Protein AF-A0A7J3Z514-F1 (afdb_monomer)

Structure (mmCIF, N/CA/C/O backbone):
data_AF-A0A7J3Z514-F1
#
_entry.id   AF-A0A7J3Z514-F1
#
loop_
_atom_site.group_PDB
_atom_site.id
_atom_site.type_symbol
_atom_site.label_atom_id
_atom_site.label_alt_id
_atom_site.label_comp_id
_atom_site.label_asym_id
_atom_site.label_entity_id
_atom_site.label_seq_id
_atom_site.pdbx_PDB_ins_code
_atom_site.Cartn_x
_atom_site.Cartn_y
_atom_site.Cartn_z
_atom_site.occupancy
_atom_site.B_iso_or_equiv
_atom_site.auth_seq_id
_atom_site.auth_comp_id
_atom_site.auth_asym_id
_atom_site.auth_atom_id
_atom_site.pdbx_PDB_model_num
ATOM 1 N N . MET A 1 1 ? -26.213 1.039 21.323 1.00 56.75 1 MET A N 1
ATOM 2 C CA . MET A 1 1 ? -24.793 1.059 20.890 1.00 56.75 1 MET A CA 1
ATOM 3 C C . MET A 1 1 ? -24.415 2.491 20.568 1.00 56.75 1 MET A C 1
ATOM 5 O O . MET A 1 1 ? -25.075 3.078 19.717 1.00 56.75 1 MET A O 1
ATOM 9 N N . SER A 1 2 ? -23.425 3.067 21.258 1.00 74.50 2 SER A N 1
ATOM 10 C CA . SER A 1 2 ? -22.964 4.430 20.958 1.00 74.50 2 SER A CA 1
ATOM 11 C C . SER A 1 2 ? -22.388 4.491 19.535 1.00 74.50 2 SER A C 1
ATOM 13 O O . SER A 1 2 ? -21.860 3.494 19.031 1.00 74.50 2 SER A O 1
ATOM 15 N N . ALA A 1 3 ? -22.495 5.644 18.870 1.00 78.12 3 ALA A N 1
ATOM 16 C CA . ALA A 1 3 ? -21.947 5.850 17.524 1.00 78.12 3 ALA A CA 1
ATOM 17 C C . ALA A 1 3 ? -20.447 5.493 17.438 1.00 78.12 3 ALA A C 1
ATOM 19 O O . ALA A 1 3 ? -19.983 4.971 16.425 1.00 78.12 3 ALA A O 1
ATOM 20 N N . LEU A 1 4 ? -19.723 5.671 18.547 1.00 77.56 4 LEU A N 1
ATOM 21 C CA . LEU A 1 4 ? -18.304 5.356 18.689 1.00 77.56 4 LEU A CA 1
ATOM 22 C C . LEU A 1 4 ? -18.007 3.854 18.523 1.00 77.56 4 LEU A C 1
ATOM 24 O O . LEU A 1 4 ? -17.039 3.484 17.863 1.00 77.56 4 LEU A O 1
ATOM 28 N N . ALA A 1 5 ? -18.868 2.980 19.055 1.00 77.81 5 ALA A N 1
ATOM 29 C CA . ALA A 1 5 ? -18.700 1.528 18.953 1.00 77.81 5 ALA A CA 1
ATOM 30 C C . ALA A 1 5 ? -18.945 1.009 17.525 1.00 77.81 5 ALA A C 1
ATOM 32 O O . ALA A 1 5 ? -18.249 0.111 17.055 1.00 77.81 5 ALA A O 1
ATOM 33 N N . LYS A 1 6 ? -19.909 1.599 16.799 1.00 80.62 6 LYS A N 1
ATOM 34 C CA . LYS A 1 6 ? -20.108 1.301 15.368 1.00 80.62 6 LYS A CA 1
ATOM 35 C C . LYS A 1 6 ? -18.895 1.732 14.542 1.00 80.62 6 LYS A C 1
ATOM 37 O O . LYS A 1 6 ? -18.468 0.980 13.670 1.00 80.62 6 LYS A O 1
ATOM 42 N N . PHE A 1 7 ? -18.334 2.903 14.839 1.00 83.19 7 PHE A N 1
ATOM 43 C CA . PHE A 1 7 ? -17.165 3.430 14.138 1.00 83.19 7 PHE A CA 1
ATOM 44 C C . PHE A 1 7 ? -15.907 2.576 14.360 1.00 83.19 7 PHE A C 1
ATOM 46 O O . PHE A 1 7 ? -15.257 2.203 13.387 1.00 83.19 7 PHE A O 1
ATOM 53 N N . ARG A 1 8 ? -15.597 2.183 15.607 1.00 81.44 8 ARG A N 1
ATOM 54 C CA . ARG A 1 8 ? -14.450 1.295 15.898 1.00 81.44 8 ARG A CA 1
ATOM 55 C C . ARG A 1 8 ? -14.581 -0.059 15.202 1.00 81.44 8 ARG A C 1
ATOM 57 O O . ARG A 1 8 ? -13.631 -0.519 14.570 1.00 81.44 8 ARG A O 1
ATOM 64 N N . ARG A 1 9 ? -15.778 -0.656 15.235 1.00 81.44 9 ARG A N 1
ATOM 65 C CA . ARG A 1 9 ? -16.053 -1.930 14.559 1.00 81.44 9 ARG A CA 1
ATOM 66 C C . ARG A 1 9 ? -15.913 -1.814 13.037 1.00 81.44 9 ARG A C 1
ATOM 68 O O . ARG A 1 9 ? -15.388 -2.730 12.418 1.00 81.44 9 ARG A O 1
ATOM 75 N N . ALA A 1 10 ? -16.317 -0.692 12.437 1.00 84.12 10 ALA A N 1
ATOM 76 C CA . ALA A 1 10 ? -16.072 -0.428 11.018 1.00 84.12 10 ALA A CA 1
ATOM 77 C C . ALA A 1 10 ? -14.567 -0.301 10.713 1.00 84.12 10 ALA A C 1
ATOM 79 O O . ALA A 1 10 ? -14.087 -0.945 9.783 1.00 84.12 10 ALA A O 1
ATOM 80 N N . LEU A 1 11 ? -13.810 0.453 11.523 1.00 85.62 11 LEU A N 1
ATOM 81 C CA . LEU A 1 11 ? -12.355 0.606 11.368 1.00 85.62 11 LEU A CA 1
ATOM 82 C C . LEU A 1 11 ? -11.615 -0.736 11.391 1.00 85.62 11 LEU A C 1
ATOM 84 O O . LEU A 1 11 ? -10.699 -0.941 10.597 1.00 85.62 11 LEU A O 1
ATOM 88 N N . MET A 1 12 ? -12.027 -1.644 12.279 1.00 86.50 12 MET A N 1
ATOM 89 C CA . MET A 1 12 ? -11.417 -2.966 12.436 1.00 86.50 12 MET A CA 1
ATOM 90 C C . MET A 1 12 ? -11.456 -3.799 11.147 1.00 86.50 12 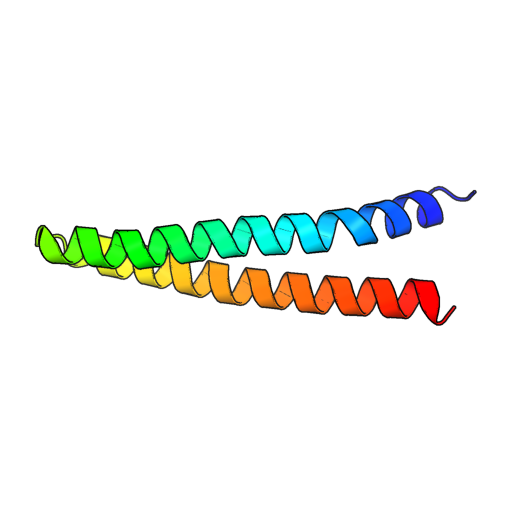MET A C 1
ATOM 92 O O . MET A 1 12 ? -10.512 -4.535 10.878 1.00 86.50 12 MET A O 1
ATOM 96 N N . TYR A 1 13 ? -12.509 -3.664 10.336 1.00 86.81 13 TYR A N 1
ATOM 97 C CA . TYR A 1 13 ? -12.607 -4.351 9.043 1.00 86.81 13 TYR A CA 1
ATOM 98 C C . TYR A 1 13 ? -12.053 -3.522 7.883 1.00 86.81 13 TYR A C 1
ATOM 100 O O . TYR A 1 13 ? -11.508 -4.084 6.936 1.00 86.81 13 TYR A O 1
ATOM 108 N N . LEU A 1 14 ? -12.163 -2.194 7.944 1.00 91.25 14 LEU A N 1
ATOM 109 C CA . LEU A 1 14 ? -11.784 -1.321 6.834 1.00 91.25 14 LEU A CA 1
ATOM 110 C C . LEU A 1 14 ? -10.261 -1.155 6.709 1.00 91.25 14 LEU A C 1
ATOM 112 O O . LEU A 1 14 ? -9.736 -1.157 5.599 1.00 91.25 14 LEU A O 1
ATOM 116 N N . LEU A 1 15 ? -9.544 -1.055 7.835 1.00 91.00 15 LEU A N 1
ATOM 117 C CA . LEU A 1 15 ? -8.089 -0.857 7.853 1.00 91.00 15 LEU A CA 1
ATOM 118 C C . LEU A 1 15 ? -7.300 -2.022 7.219 1.00 91.00 15 LEU A C 1
ATOM 120 O O . LEU A 1 15 ? -6.442 -1.740 6.382 1.00 91.00 15 LEU A O 1
ATOM 124 N N . PRO A 1 16 ? -7.566 -3.309 7.535 1.00 91.62 16 PRO A N 1
ATOM 125 C CA . PRO A 1 16 ? -6.876 -4.428 6.889 1.00 91.62 16 PRO A CA 1
ATOM 126 C C . PRO A 1 16 ? -7.146 -4.491 5.386 1.00 91.62 16 PRO A C 1
ATOM 128 O O . PRO A 1 16 ? -6.222 -4.676 4.600 1.00 91.62 16 PRO A O 1
ATOM 131 N N . VAL A 1 17 ? -8.405 -4.296 4.977 1.00 94.12 17 VAL A N 1
ATOM 132 C CA . VAL A 1 17 ? -8.793 -4.321 3.559 1.00 94.12 17 VAL A CA 1
ATOM 133 C C . VAL A 1 17 ? -8.078 -3.211 2.794 1.00 94.12 17 VAL A C 1
ATOM 135 O O . VAL A 1 17 ? -7.514 -3.455 1.729 1.00 94.12 17 VAL A O 1
ATOM 138 N N . PHE A 1 18 ? -8.035 -2.007 3.364 1.00 94.44 18 PHE A N 1
ATOM 139 C CA . PHE A 1 18 ? -7.331 -0.882 2.766 1.00 94.44 18 PHE A CA 1
ATOM 140 C C . PHE A 1 18 ? -5.813 -1.113 2.714 1.00 94.44 18 PHE A C 1
ATOM 142 O O . PHE A 1 18 ? -5.196 -0.861 1.683 1.00 94.44 18 PHE A O 1
ATOM 149 N N . SER A 1 19 ? -5.213 -1.667 3.774 1.00 94.75 19 SER A N 1
ATOM 150 C CA . SER A 1 19 ? -3.795 -2.054 3.789 1.00 94.75 19 SER A CA 1
ATOM 151 C C . SER A 1 19 ? -3.462 -3.029 2.656 1.00 94.75 19 SER A C 1
ATOM 153 O O . SER A 1 19 ? -2.521 -2.786 1.903 1.00 94.75 19 SER A O 1
ATOM 155 N N . ILE A 1 20 ? -4.267 -4.080 2.475 1.00 96.44 20 ILE A N 1
ATOM 156 C CA . ILE A 1 20 ? -4.067 -5.072 1.411 1.00 96.44 20 ILE A CA 1
ATOM 157 C C . ILE A 1 20 ? -4.217 -4.428 0.027 1.00 96.44 20 ILE A C 1
ATOM 159 O O . ILE A 1 20 ? -3.395 -4.677 -0.851 1.00 96.44 20 ILE A O 1
ATOM 163 N N . ALA A 1 21 ? -5.217 -3.567 -0.175 1.00 97.06 21 ALA A N 1
ATOM 164 C CA . ALA A 1 21 ? -5.400 -2.868 -1.446 1.00 97.06 21 ALA A CA 1
ATOM 165 C C . ALA A 1 21 ? -4.183 -1.992 -1.802 1.00 97.06 21 ALA A C 1
ATOM 167 O O . ALA A 1 21 ? -3.684 -2.044 -2.928 1.00 97.06 21 ALA A O 1
ATOM 168 N N . VAL A 1 22 ? -3.661 -1.235 -0.830 1.00 97.19 22 VAL A N 1
ATOM 169 C CA . VAL A 1 22 ? -2.456 -0.410 -1.013 1.00 97.19 22 VAL A CA 1
ATOM 170 C C . VAL A 1 22 ? -1.222 -1.282 -1.253 1.00 97.19 22 VAL A C 1
ATOM 172 O O . VAL A 1 22 ? -0.395 -0.942 -2.097 1.00 97.19 22 VAL A O 1
ATOM 175 N N . LEU A 1 23 ? -1.110 -2.427 -0.574 1.00 97.75 23 LEU A N 1
ATOM 176 C CA . LEU A 1 23 ? -0.025 -3.386 -0.782 1.00 97.75 23 LEU A CA 1
ATOM 177 C C . LEU A 1 23 ? -0.020 -3.916 -2.223 1.00 97.75 23 LEU A C 1
ATOM 179 O O . LEU A 1 23 ? 1.018 -3.887 -2.881 1.00 97.75 23 LEU A O 1
ATOM 183 N N . VAL A 1 24 ? -1.176 -4.339 -2.741 1.00 98.12 24 VAL A N 1
ATOM 184 C CA . VAL A 1 24 ? -1.308 -4.821 -4.126 1.00 98.12 24 VAL A CA 1
ATOM 185 C C . VAL A 1 24 ? -0.939 -3.725 -5.124 1.00 98.12 24 VAL A C 1
ATOM 187 O O . VAL A 1 24 ? -0.177 -3.975 -6.058 1.00 98.12 24 VAL A O 1
ATOM 190 N N . LEU A 1 25 ? -1.411 -2.495 -4.903 1.00 97.69 25 LEU A N 1
ATOM 191 C CA . LEU A 1 25 ? -1.064 -1.356 -5.753 1.00 97.69 25 LEU A CA 1
ATOM 192 C C . LEU A 1 25 ? 0.442 -1.049 -5.718 1.00 97.69 25 LEU A C 1
ATOM 194 O O . LEU A 1 25 ? 1.042 -0.770 -6.756 1.00 97.69 25 LEU A O 1
ATOM 198 N N . SER A 1 26 ? 1.065 -1.142 -4.540 1.00 97.81 26 SER A N 1
ATOM 199 C CA . SER A 1 26 ? 2.508 -0.948 -4.383 1.00 97.81 26 SER A CA 1
ATOM 200 C C . SER A 1 26 ? 3.311 -1.992 -5.162 1.00 97.81 26 SER A C 1
ATOM 202 O O . SER A 1 26 ? 4.228 -1.636 -5.901 1.00 97.81 26 SER A O 1
ATOM 204 N N . ALA A 1 27 ? 2.912 -3.266 -5.084 1.00 97.75 27 ALA A N 1
ATOM 205 C CA . ALA A 1 27 ? 3.547 -4.356 -5.814 1.00 97.75 27 ALA A CA 1
ATOM 206 C C . ALA A 1 27 ? 3.397 -4.172 -7.329 1.00 97.75 27 ALA A C 1
ATOM 208 O O . ALA A 1 27 ? 4.367 -4.329 -8.068 1.00 97.75 27 ALA A O 1
ATOM 209 N N . TYR A 1 28 ? 2.210 -3.766 -7.788 1.00 98.00 28 TYR A N 1
ATOM 210 C CA . TYR A 1 28 ? 1.974 -3.450 -9.193 1.00 98.00 28 TYR A CA 1
ATOM 211 C C . TYR A 1 28 ? 2.913 -2.347 -9.704 1.00 98.00 28 TYR A C 1
ATOM 213 O O . TYR A 1 28 ? 3.526 -2.514 -10.755 1.00 98.00 28 TYR A O 1
ATOM 221 N N . LEU A 1 29 ? 3.082 -1.246 -8.962 1.00 96.81 29 LEU A N 1
ATOM 222 C CA . LEU A 1 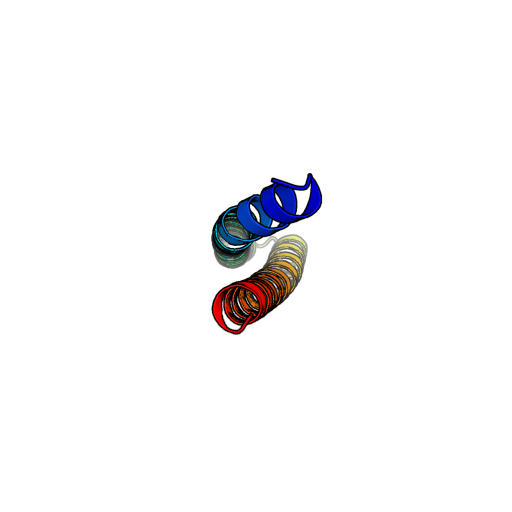29 ? 3.988 -0.160 -9.362 1.00 96.81 29 LEU A CA 1
ATOM 223 C C . LEU A 1 29 ? 5.459 -0.586 -9.385 1.00 96.81 29 LEU A C 1
ATOM 225 O O . LEU A 1 29 ? 6.193 -0.185 -10.287 1.00 96.81 29 LEU A O 1
ATOM 229 N N . LEU A 1 30 ? 5.885 -1.417 -8.432 1.00 97.31 30 LEU A N 1
ATOM 230 C CA . LEU A 1 30 ? 7.243 -1.963 -8.409 1.00 97.31 30 LEU A CA 1
ATOM 231 C C . LEU A 1 30 ? 7.503 -2.876 -9.617 1.00 97.31 30 LEU A C 1
ATOM 233 O O . LEU A 1 30 ? 8.555 -2.777 -10.243 1.00 97.31 30 LEU A O 1
ATOM 237 N N . LEU A 1 31 ? 6.533 -3.709 -10.000 1.00 97.69 31 LEU A N 1
ATOM 238 C CA . LEU A 1 31 ? 6.625 -4.522 -11.217 1.00 97.69 31 LEU A CA 1
ATOM 239 C C . LEU A 1 31 ? 6.599 -3.654 -12.482 1.00 97.69 31 LEU A C 1
ATOM 241 O O . LEU A 1 31 ? 7.395 -3.863 -13.397 1.00 97.69 31 LEU A O 1
ATOM 245 N N . ALA A 1 32 ? 5.739 -2.634 -12.521 1.00 95.88 32 ALA A N 1
ATOM 246 C CA . ALA A 1 32 ? 5.682 -1.686 -13.629 1.00 95.88 32 ALA A CA 1
ATOM 247 C C . ALA A 1 32 ? 7.002 -0.916 -13.792 1.00 95.88 32 ALA A C 1
ATOM 249 O O . ALA A 1 32 ? 7.422 -0.671 -14.920 1.00 95.88 32 ALA A O 1
ATOM 250 N N . SER A 1 33 ? 7.693 -0.587 -12.692 1.00 96.75 33 SER A N 1
ATOM 251 C CA . SER A 1 33 ? 9.028 0.021 -12.728 1.00 96.75 33 SER A CA 1
ATOM 252 C C . SER A 1 33 ? 10.017 -0.818 -13.537 1.00 96.75 33 SER A C 1
ATOM 254 O O . SER A 1 33 ? 10.755 -0.270 -14.356 1.00 96.75 33 SER A O 1
ATOM 256 N N . ILE A 1 34 ? 10.010 -2.141 -13.358 1.00 96.06 34 ILE A N 1
ATOM 257 C CA . ILE A 1 34 ? 10.878 -3.050 -14.120 1.00 96.06 34 ILE A CA 1
ATOM 258 C C . ILE A 1 34 ? 10.534 -2.963 -15.613 1.00 96.06 34 ILE A C 1
ATOM 260 O O . ILE A 1 34 ? 11.417 -2.721 -16.433 1.00 96.06 34 ILE A O 1
ATOM 264 N N . GLY A 1 35 ? 9.246 -3.027 -15.962 1.00 95.00 35 GLY A N 1
ATOM 265 C CA . GLY A 1 35 ? 8.800 -2.907 -17.355 1.00 95.00 35 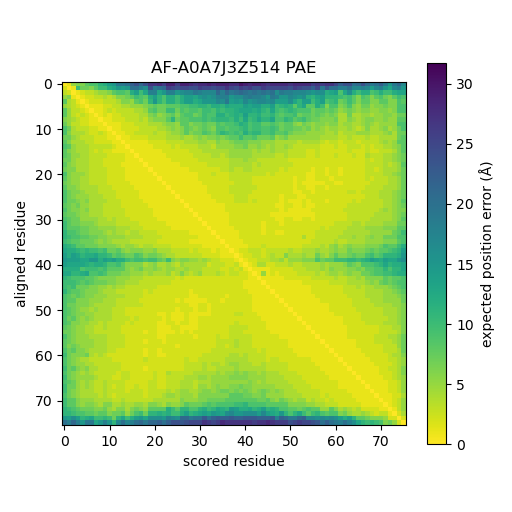GLY A CA 1
ATOM 266 C C . GLY A 1 35 ? 9.120 -1.550 -18.001 1.00 95.00 35 GLY A C 1
ATOM 267 O O . GLY A 1 35 ? 9.427 -1.483 -19.191 1.00 95.00 35 GLY A O 1
ATOM 268 N N . TYR A 1 36 ? 9.092 -0.448 -17.243 1.00 95.44 36 TYR A N 1
ATOM 269 C CA . TYR A 1 36 ? 9.537 0.858 -17.745 1.00 95.44 36 TYR A CA 1
ATOM 270 C C . TYR A 1 36 ? 11.045 0.889 -18.011 1.00 95.44 36 TYR A C 1
ATOM 272 O O . TYR A 1 36 ? 11.478 1.496 -18.992 1.00 95.44 36 TYR A O 1
ATOM 280 N N . MET A 1 37 ? 11.836 0.208 -17.180 1.00 96.00 37 MET A N 1
ATOM 281 C CA . MET A 1 37 ? 13.284 0.108 -17.350 1.00 96.00 37 MET A CA 1
ATOM 282 C C . MET A 1 37 ? 13.652 -0.701 -18.602 1.00 96.00 37 MET A C 1
ATOM 284 O O . MET A 1 37 ? 14.515 -0.272 -19.363 1.00 96.00 37 MET A O 1
ATOM 288 N N . GLU A 1 38 ? 12.941 -1.799 -18.874 1.00 94.44 38 GLU A N 1
ATOM 289 C CA . GLU A 1 38 ? 13.104 -2.596 -20.103 1.00 94.44 38 GLU A CA 1
ATOM 290 C C . GLU A 1 38 ? 12.828 -1.785 -21.378 1.00 94.44 38 GLU A C 1
ATOM 292 O O . GLU A 1 38 ? 13.448 -2.010 -22.415 1.00 94.44 38 GLU A O 1
ATOM 297 N N . ARG A 1 39 ? 11.927 -0.800 -21.302 1.00 94.25 39 ARG A N 1
ATOM 298 C CA . ARG A 1 39 ? 11.576 0.097 -22.416 1.00 94.25 39 ARG A CA 1
ATOM 299 C C . ARG A 1 39 ? 12.488 1.324 -22.528 1.00 94.25 39 ARG A C 1
ATOM 301 O O . ARG A 1 39 ? 12.197 2.223 -23.312 1.00 94.25 39 ARG A O 1
ATOM 308 N N . GLY A 1 40 ? 13.561 1.396 -21.736 1.00 92.31 40 GLY A N 1
ATOM 309 C CA . GLY A 1 40 ? 14.501 2.521 -21.729 1.00 92.31 40 GLY A CA 1
ATOM 310 C C . GLY A 1 40 ? 13.977 3.791 -21.045 1.00 92.31 40 GLY A C 1
ATOM 311 O O . GLY A 1 40 ? 14.613 4.841 -21.125 1.00 92.31 40 GLY A O 1
ATOM 312 N N . LEU A 1 41 ? 12.841 3.722 -20.343 1.00 93.69 41 LEU A N 1
ATOM 313 C CA . LEU A 1 41 ? 12.230 4.862 -19.656 1.00 93.69 41 LEU A CA 1
ATOM 314 C C . LEU A 1 41 ? 12.700 4.940 -18.191 1.00 93.69 41 LEU A C 1
ATOM 316 O O . LEU A 1 41 ? 11.947 4.684 -17.248 1.00 93.69 41 LEU A O 1
ATOM 320 N N . VAL A 1 42 ? 13.968 5.316 -18.001 1.00 92.94 42 VAL A N 1
ATOM 321 C CA . VAL A 1 42 ? 14.648 5.308 -16.687 1.00 92.94 42 VAL A CA 1
ATOM 322 C C . VAL A 1 42 ? 14.013 6.273 -15.675 1.00 92.94 42 VAL A C 1
ATOM 324 O O . VAL A 1 42 ? 13.880 5.956 -14.497 1.00 92.94 42 VAL A O 1
ATOM 327 N N . GLY A 1 43 ? 13.578 7.458 -16.112 1.00 94.56 43 GLY A N 1
ATOM 328 C CA . GLY A 1 43 ? 12.939 8.424 -15.209 1.00 94.56 43 GLY A CA 1
ATOM 329 C C . GLY A 1 43 ? 11.606 7.910 -14.656 1.00 94.56 43 GLY A C 1
ATOM 330 O O . GLY A 1 43 ? 11.344 7.994 -13.458 1.00 94.56 43 GLY A O 1
ATOM 331 N N . THR A 1 44 ? 10.773 7.320 -15.516 1.00 94.12 44 THR A N 1
ATOM 332 C CA . THR A 1 44 ? 9.475 6.772 -15.099 1.00 94.12 44 THR A CA 1
ATOM 333 C C . THR A 1 44 ? 9.616 5.500 -14.277 1.00 94.12 44 THR A C 1
ATOM 335 O O . THR A 1 44 ? 8.801 5.293 -13.382 1.00 94.12 44 THR A O 1
ATOM 338 N N . SER A 1 45 ? 10.637 4.668 -14.530 1.00 95.44 45 SER A N 1
ATOM 339 C CA . SER A 1 45 ? 10.899 3.501 -13.681 1.00 95.44 45 SER A CA 1
ATOM 340 C C . SER A 1 45 ? 11.263 3.937 -12.265 1.00 95.44 45 SER A C 1
ATOM 342 O O . SER A 1 45 ? 10.634 3.492 -11.311 1.00 95.44 45 SER A O 1
ATOM 344 N N . LEU A 1 46 ? 12.181 4.898 -12.121 1.00 96.88 46 LEU A N 1
ATOM 345 C CA . LEU A 1 46 ? 12.555 5.447 -10.818 1.00 96.88 46 LEU A CA 1
ATOM 346 C C . LEU A 1 46 ? 11.353 6.045 -10.080 1.00 96.88 46 LEU A C 1
ATOM 348 O O . LEU A 1 46 ? 11.151 5.748 -8.905 1.00 96.88 46 LEU A O 1
ATOM 352 N N . LEU A 1 47 ? 10.522 6.838 -10.763 1.00 97.38 47 LEU A N 1
ATOM 353 C CA . LEU A 1 47 ? 9.307 7.394 -1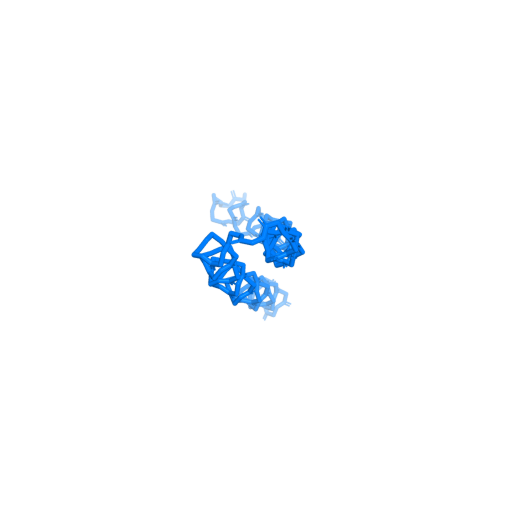0.162 1.00 97.38 47 LEU A CA 1
ATOM 354 C C . LEU A 1 47 ? 8.330 6.297 -9.721 1.00 97.38 47 LEU A C 1
ATOM 356 O O . LEU A 1 47 ? 7.842 6.335 -8.592 1.00 97.38 47 LEU A O 1
ATOM 360 N N . ALA A 1 48 ? 8.072 5.300 -10.570 1.00 96.81 48 ALA A N 1
ATOM 361 C CA . ALA A 1 48 ? 7.199 4.179 -10.232 1.00 96.81 48 ALA A CA 1
ATOM 362 C C . ALA A 1 48 ? 7.737 3.378 -9.036 1.00 96.81 48 ALA A C 1
ATOM 364 O O . ALA A 1 48 ? 6.967 3.034 -8.140 1.00 96.81 48 ALA A O 1
ATOM 365 N N . ALA A 1 49 ? 9.052 3.149 -8.972 1.00 97.25 49 ALA A N 1
ATOM 366 C CA . ALA A 1 49 ? 9.693 2.485 -7.846 1.00 97.25 49 ALA A CA 1
ATOM 367 C C . ALA A 1 49 ? 9.555 3.289 -6.548 1.00 97.25 49 ALA A C 1
ATOM 369 O O . ALA A 1 49 ? 9.159 2.731 -5.529 1.00 97.25 49 ALA A O 1
ATOM 370 N N . LEU A 1 50 ? 9.833 4.597 -6.578 1.00 97.94 50 LEU A N 1
ATOM 371 C CA . LEU A 1 50 ? 9.732 5.468 -5.402 1.00 97.94 50 LEU A CA 1
ATOM 372 C C . LEU A 1 50 ? 8.302 5.527 -4.858 1.00 97.94 50 LEU A C 1
ATOM 374 O O . LEU A 1 50 ? 8.094 5.377 -3.653 1.00 97.94 50 LEU A O 1
ATOM 378 N N . ILE A 1 51 ? 7.313 5.689 -5.740 1.00 97.56 51 ILE A N 1
ATOM 379 C CA . ILE A 1 51 ? 5.899 5.679 -5.348 1.00 97.56 51 ILE A CA 1
ATOM 380 C C . ILE A 1 51 ? 5.518 4.294 -4.812 1.00 97.56 51 ILE A C 1
ATOM 382 O O . ILE A 1 51 ? 4.885 4.200 -3.762 1.00 97.56 51 ILE A O 1
ATOM 386 N N . GLY A 1 52 ? 5.944 3.222 -5.484 1.00 97.38 52 GLY A N 1
ATOM 387 C CA . GLY A 1 52 ? 5.739 1.847 -5.035 1.00 97.38 52 GLY A CA 1
ATOM 388 C C . GLY A 1 52 ? 6.286 1.610 -3.625 1.00 97.38 52 GLY A C 1
ATOM 389 O O . GLY A 1 52 ? 5.556 1.141 -2.759 1.00 97.38 52 GLY A O 1
ATOM 390 N N . PHE A 1 53 ? 7.524 2.015 -3.341 1.00 97.75 53 PHE A N 1
ATOM 391 C CA . PHE A 1 53 ? 8.119 1.896 -2.006 1.00 97.75 53 PHE A CA 1
ATOM 392 C C . PHE A 1 53 ? 7.404 2.742 -0.947 1.00 97.75 53 PHE A C 1
ATOM 394 O O . PHE A 1 53 ? 7.188 2.268 0.171 1.00 97.75 53 PHE A O 1
ATOM 401 N N . ALA A 1 54 ? 6.998 3.969 -1.282 1.00 97.81 54 ALA A N 1
ATOM 402 C CA . ALA A 1 54 ? 6.233 4.814 -0.368 1.00 97.81 54 ALA A CA 1
ATOM 403 C C . ALA A 1 54 ? 4.876 4.177 -0.014 1.00 97.81 54 ALA A C 1
ATOM 405 O O . ALA A 1 54 ? 4.495 4.122 1.160 1.00 97.81 54 ALA A O 1
ATOM 406 N N . LEU A 1 55 ? 4.169 3.631 -1.009 1.00 97.56 55 LEU A N 1
ATOM 407 C CA . LEU A 1 55 ? 2.912 2.914 -0.797 1.00 97.56 55 LEU A CA 1
ATOM 408 C C . LEU A 1 55 ? 3.114 1.613 -0.018 1.00 97.56 55 LEU A C 1
ATOM 410 O O . LEU A 1 55 ? 2.315 1.314 0.864 1.00 97.56 55 LEU A O 1
ATOM 414 N N . LEU A 1 56 ? 4.196 0.876 -0.274 1.00 97.62 56 LEU A N 1
ATOM 415 C CA . LEU A 1 56 ? 4.535 -0.330 0.478 1.00 97.62 56 LEU A CA 1
ATOM 416 C C . LE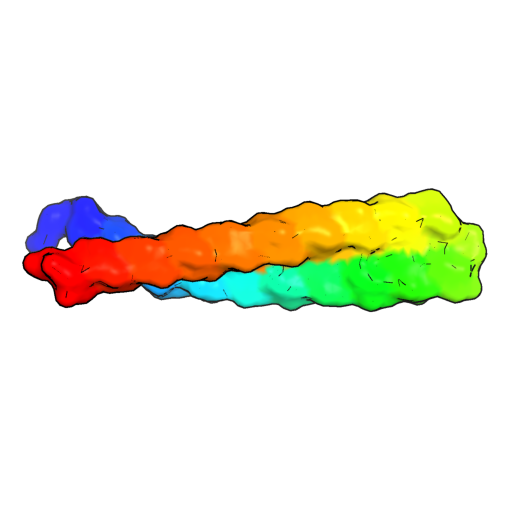U A 1 56 ? 4.718 0.004 1.964 1.00 97.62 56 LEU A C 1
ATOM 418 O O . LEU A 1 56 ? 4.053 -0.591 2.811 1.00 97.62 56 LEU A O 1
ATOM 422 N N . SER A 1 57 ? 5.535 1.013 2.278 1.00 97.69 57 SER A N 1
ATOM 423 C CA . SER A 1 57 ? 5.719 1.509 3.649 1.00 97.69 57 SER A CA 1
ATOM 424 C C . SER A 1 57 ? 4.386 1.917 4.293 1.00 97.69 57 SER A C 1
ATOM 426 O O . SER A 1 57 ? 4.061 1.499 5.408 1.00 97.69 57 SER A O 1
ATOM 428 N N . THR A 1 58 ? 3.554 2.647 3.545 1.00 96.31 58 THR A N 1
ATOM 429 C CA . THR A 1 58 ? 2.219 3.073 3.988 1.00 96.31 58 THR A CA 1
ATOM 430 C C . THR A 1 58 ? 1.309 1.878 4.290 1.00 96.31 58 THR A C 1
ATOM 432 O O . THR A 1 58 ? 0.647 1.857 5.327 1.00 96.31 58 THR A O 1
ATOM 435 N N . SER A 1 59 ? 1.303 0.849 3.437 1.00 96.69 59 SER A N 1
ATOM 436 C CA . SER A 1 59 ? 0.480 -0.352 3.626 1.00 96.69 59 SER A CA 1
ATOM 437 C C . SER A 1 59 ? 0.828 -1.090 4.921 1.00 96.69 59 SER A C 1
ATOM 439 O O . SER A 1 59 ? -0.073 -1.469 5.675 1.00 96.69 59 SER A O 1
ATOM 441 N N . LEU A 1 60 ? 2.123 -1.218 5.227 1.00 96.06 60 LEU A N 1
ATOM 442 C CA . LEU A 1 60 ? 2.619 -1.861 6.443 1.00 96.06 60 LEU A CA 1
ATOM 443 C C . LEU A 1 60 ? 2.279 -1.037 7.688 1.00 96.06 60 LEU A C 1
ATOM 445 O O . LEU A 1 60 ? 1.911 -1.594 8.724 1.00 96.06 60 LEU A O 1
ATOM 449 N N . TYR A 1 61 ? 2.339 0.292 7.582 1.00 96.25 61 TYR A N 1
ATOM 450 C CA . TYR A 1 61 ? 1.920 1.183 8.659 1.00 96.25 61 TYR A CA 1
ATOM 451 C C . TYR A 1 61 ? 0.420 1.047 8.964 1.00 96.25 61 TYR A C 1
ATOM 453 O O . TYR A 1 61 ? 0.040 0.904 10.127 1.00 96.25 61 TYR A O 1
ATOM 461 N N . ILE A 1 62 ? -0.431 1.000 7.932 1.00 94.69 62 ILE A N 1
ATOM 462 C CA . ILE A 1 62 ? -1.880 0.782 8.083 1.00 94.69 62 ILE A CA 1
ATOM 463 C C . ILE A 1 62 ? -2.158 -0.592 8.707 1.00 94.69 62 ILE A C 1
ATOM 465 O O . ILE A 1 62 ? -2.998 -0.696 9.601 1.00 94.69 62 ILE A O 1
ATOM 469 N N . MET A 1 63 ? -1.428 -1.635 8.295 1.00 94.06 63 MET A N 1
ATOM 470 C CA . MET A 1 63 ? -1.543 -2.976 8.882 1.00 94.06 63 MET A CA 1
ATOM 471 C C . MET A 1 63 ? -1.243 -2.945 10.387 1.00 94.06 63 MET A C 1
ATOM 473 O O . MET A 1 63 ? -1.993 -3.490 11.195 1.00 94.06 63 MET A O 1
ATOM 477 N N . ARG A 1 64 ? -0.168 -2.253 10.782 1.00 94.00 64 ARG A N 1
ATOM 478 C CA . ARG A 1 64 ? 0.213 -2.088 12.190 1.00 94.00 64 ARG A CA 1
ATOM 479 C C . ARG A 1 64 ? -0.871 -1.349 12.983 1.00 94.00 64 ARG A C 1
ATOM 481 O O . ARG A 1 64 ? -1.207 -1.759 14.092 1.00 94.00 64 ARG A O 1
ATOM 488 N N . LEU A 1 65 ? -1.463 -0.309 12.396 1.00 92.31 65 LEU A N 1
ATOM 489 C CA . LEU A 1 65 ? -2.623 0.402 12.946 1.00 92.31 65 LEU A CA 1
ATOM 490 C C . LEU A 1 65 ? -3.834 -0.518 13.130 1.00 92.31 65 LEU A C 1
ATOM 492 O O . LEU A 1 65 ? -4.472 -0.478 14.181 1.00 92.31 65 LEU A O 1
ATOM 496 N N . ALA A 1 66 ? -4.124 -1.381 12.155 1.00 91.38 66 ALA A N 1
ATOM 497 C CA . ALA A 1 66 ? -5.218 -2.343 12.244 1.00 91.38 66 ALA A CA 1
ATOM 498 C C . ALA A 1 66 ? -5.039 -3.305 13.430 1.00 91.38 66 ALA A C 1
ATOM 500 O O . ALA A 1 66 ? -5.990 -3.555 14.171 1.00 91.38 66 ALA A O 1
ATOM 501 N N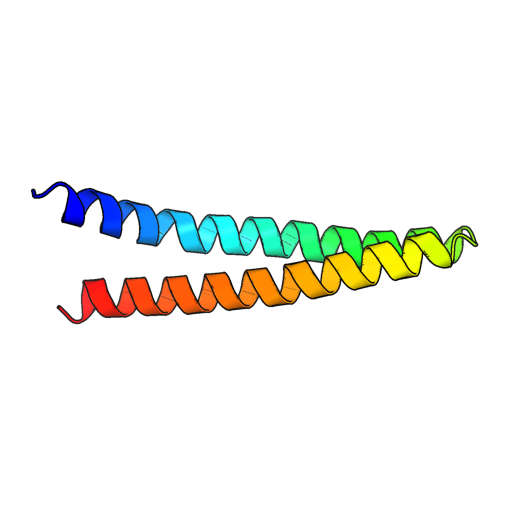 . VAL A 1 67 ? -3.812 -3.786 13.659 1.00 91.38 67 VAL A N 1
ATOM 502 C CA . VAL A 1 67 ? -3.481 -4.640 14.812 1.00 91.38 67 VAL A CA 1
ATOM 503 C C . VAL A 1 67 ? -3.679 -3.892 16.131 1.00 91.38 67 VAL A C 1
ATOM 505 O O . VAL A 1 67 ? -4.246 -4.455 17.067 1.00 91.38 67 VAL A O 1
ATOM 508 N N . TYR A 1 68 ? -3.276 -2.621 16.214 1.00 90.62 68 TYR A N 1
ATOM 509 C CA . TYR A 1 68 ? -3.506 -1.814 17.415 1.00 90.62 68 TYR A CA 1
ATOM 510 C C . TYR A 1 68 ? -4.993 -1.597 17.703 1.00 90.62 68 TYR A C 1
ATOM 512 O O . TYR A 1 68 ? -5.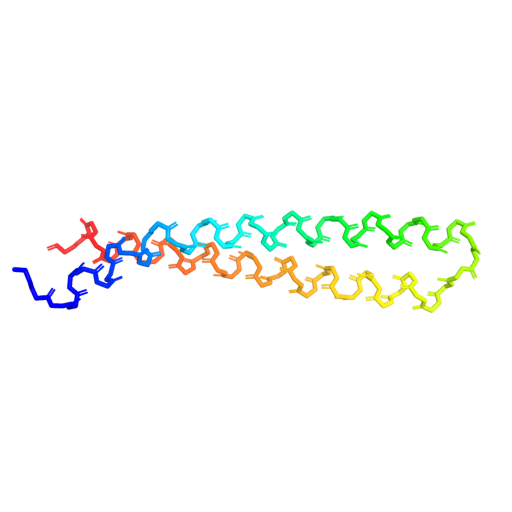415 -1.730 18.851 1.00 90.62 68 TYR A O 1
ATOM 520 N N . VAL A 1 69 ? -5.801 -1.322 16.675 1.00 89.00 69 VAL A N 1
ATOM 521 C CA . VAL A 1 69 ? -7.259 -1.188 16.824 1.00 89.00 69 VAL A CA 1
ATOM 522 C C . VAL A 1 69 ? -7.881 -2.506 17.282 1.00 89.00 69 VAL A C 1
ATOM 524 O O . VAL A 1 69 ? -8.699 -2.504 18.198 1.00 89.00 69 VAL A O 1
ATOM 527 N N . TYR A 1 70 ? -7.458 -3.632 16.703 1.00 88.38 70 TYR A N 1
ATOM 528 C CA . TYR A 1 70 ? -7.921 -4.959 17.107 1.00 88.38 70 TYR A CA 1
ATOM 529 C C . TYR A 1 70 ? -7.591 -5.266 18.574 1.00 88.38 70 TYR A C 1
ATOM 531 O O . TYR A 1 70 ? -8.466 -5.678 19.336 1.00 88.38 70 TYR A O 1
ATOM 539 N N . ALA A 1 71 ? -6.345 -5.025 18.991 1.00 87.44 71 ALA A N 1
ATOM 540 C CA . ALA A 1 71 ? -5.915 -5.230 20.371 1.00 87.44 71 ALA A CA 1
ATOM 541 C C . ALA A 1 71 ? -6.698 -4.342 21.353 1.00 87.44 71 ALA A C 1
ATOM 543 O O . ALA A 1 71 ? -7.097 -4.808 22.416 1.00 87.44 71 ALA A O 1
ATOM 544 N N . ALA A 1 72 ? -6.980 -3.091 20.978 1.00 86.50 72 ALA A N 1
ATOM 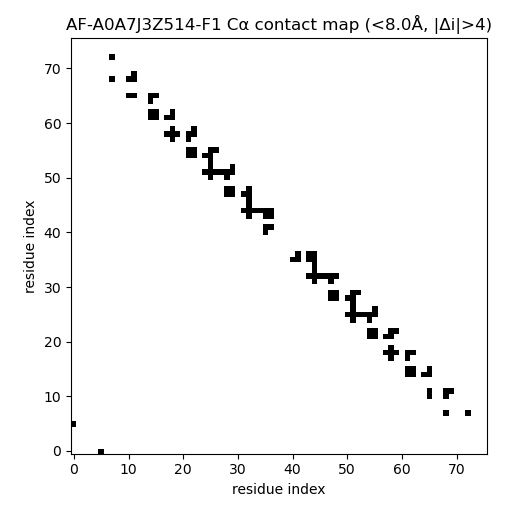545 C CA . ALA A 1 72 ? -7.741 -2.151 21.799 1.00 86.50 72 ALA A CA 1
ATOM 546 C C . ALA A 1 72 ? -9.255 -2.440 21.865 1.00 86.50 72 ALA A C 1
ATOM 548 O O . ALA A 1 72 ? -9.934 -1.911 22.744 1.00 86.50 72 ALA A O 1
ATOM 549 N N . GLU A 1 73 ? -9.813 -3.203 20.923 1.00 81.44 73 GLU A N 1
ATOM 550 C CA . GLU A 1 73 ? -11.201 -3.694 20.980 1.00 81.44 73 GLU A CA 1
ATOM 551 C C . GLU A 1 73 ? -11.313 -4.991 21.787 1.00 81.44 73 GLU A C 1
ATOM 553 O O . GLU A 1 73 ? -12.321 -5.196 22.448 1.00 8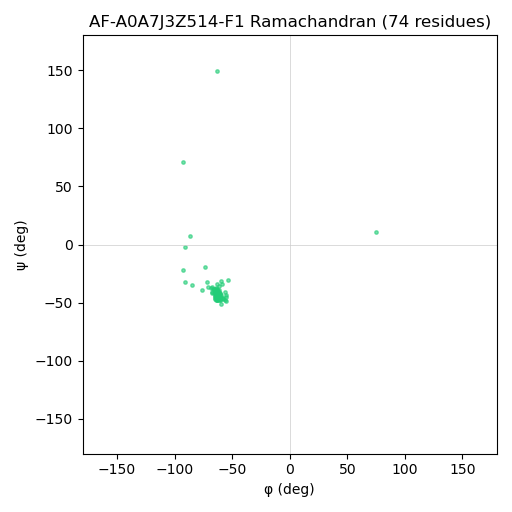1.44 73 GLU A O 1
ATOM 558 N N . LYS A 1 74 ? -10.300 -5.866 21.732 1.00 79.00 74 LYS A N 1
ATOM 559 C CA . LYS A 1 74 ? -10.343 -7.189 22.378 1.00 79.00 74 LYS A CA 1
ATOM 560 C C . LYS A 1 74 ? -9.764 -7.217 23.797 1.00 79.00 74 LYS A C 1
ATOM 562 O O . LYS A 1 74 ? -10.039 -8.154 24.538 1.00 79.00 74 LYS A O 1
ATOM 567 N N . GLY A 1 75 ? -8.910 -6.251 24.135 1.00 68.06 75 GLY A N 1
ATOM 568 C CA . GLY A 1 75 ? -8.328 -6.079 25.470 1.00 68.06 75 GLY A CA 1
ATOM 569 C C . GLY A 1 75 ? -9.131 -5.159 26.398 1.00 68.06 75 GLY A C 1
ATOM 570 O O . GLY A 1 75 ? -8.719 -4.976 27.540 1.00 68.06 75 GLY A O 1
ATOM 571 N N . SER A 1 76 ? -10.231 -4.575 25.909 1.00 49.19 76 SER A N 1
ATOM 572 C CA . SER A 1 76 ? -11.225 -3.828 26.694 1.00 49.19 76 SER A CA 1
ATOM 573 C C . SER A 1 76 ? -12.477 -4.667 26.905 1.00 49.19 76 SER A C 1
ATOM 575 O O . SER A 1 76 ? -13.233 -4.286 27.826 1.00 49.19 76 SER A O 1
#

Foldseek 3Di:
DDPVVVVLVCLLVPLLVVLVVLLVQLVVLQVVLVVCVVVVNNVSSVVSNVSSVVSNVVSVVSVVVSVVSVCVVVVD

Sequence (76 aa):
MSALAKFRRALMYLLPVFSIAVLVLSAYLLLASIGYMERGLVGTSLLAALIGFALLSTSLYIMRLAVYVYAAEKGS

Nearest PDB structures (foldseek):
  6tz5-assembly1_AA  TM=8.911E-01  e=3.588E+00  Homo sapiens
  7o3x-assembly1_E  TM=9.091E-01  e=6.531E+00  Synechocystis sp. PCC 6803 substr. Kazusa
  9eon-assembly1_A  TM=7.157E-01  e=6.531E+00  Synechocystis sp. PCC 6803
  5t8l-assembly1_A  TM=5.341E-01  e=7.362E+00  Saccharomyces cerevisiae S288C

Secondary structure (DSSP, 8-state):
--HHHHHHHHHHHHHHHHHHHHHHHHHHHHHHHHHHHHTT-HHHHHHHHHHHHHHHHHHHHHHHHHHHHHHHHH--

Radius of gyration: 17.08 Å; Cα contacts (8 Å, |Δi|>4): 67; chains: 1; bounding box: 39×16×49 Å

Solvent-accessible surface area (backbone atoms only — not comparable to full-atom values): 3795 Å² total; per-residue (Å²): 131,59,73,65,59,57,49,53,59,48,46,54,59,48,31,46,56,50,17,52,53,37,35,54,52,13,51,50,28,42,55,47,14,53,57,30,44,78,72,70,37,56,70,59,12,53,49,29,35,54,52,12,51,53,33,37,55,47,16,54,51,37,39,54,49,28,51,53,51,45,50,61,63,72,76,104

Mean predicted aligned error: 4.92 Å

pLDDT: mean 91.06, std 9.17, range [49.19, 98.12]

Organism: NCBI:txid334771